Protein AF-A0A8X6VBY0-F1 (afdb_monomer_lite)

Structure (mmCIF, N/CA/C/O backbone):
data_AF-A0A8X6VBY0-F1
#
_entry.id   AF-A0A8X6VBY0-F1
#
loop_
_atom_site.group_PDB
_atom_site.id
_atom_site.type_symbol
_atom_site.label_atom_id
_atom_site.label_alt_id
_atom_site.label_comp_id
_atom_site.label_asym_id
_atom_site.label_entity_id
_atom_site.label_seq_id
_atom_site.pdbx_PDB_ins_code
_atom_site.Cartn_x
_atom_site.Cartn_y
_atom_site.Cartn_z
_atom_site.occupancy
_atom_site.B_iso_or_equiv
_atom_site.auth_seq_id
_atom_site.auth_comp_id
_atom_site.auth_asym_id
_atom_site.auth_atom_id
_atom_site.pdbx_PDB_model_num
ATOM 1 N N . MET A 1 1 ? 31.879 -21.586 -48.009 1.00 40.91 1 MET A N 1
ATOM 2 C CA . MET A 1 1 ? 32.303 -20.250 -47.536 1.00 40.91 1 MET A CA 1
ATOM 3 C C . MET A 1 1 ? 31.183 -19.682 -46.668 1.00 40.91 1 MET A C 1
ATOM 5 O O . MET A 1 1 ? 30.189 -19.224 -47.211 1.00 40.91 1 MET A O 1
ATOM 9 N N . ILE A 1 2 ? 31.267 -19.812 -45.340 1.00 36.09 2 ILE A N 1
ATOM 10 C CA . ILE A 1 2 ? 30.212 -19.351 -44.419 1.00 36.09 2 ILE A CA 1
ATOM 11 C C . ILE A 1 2 ? 30.625 -17.977 -43.888 1.00 36.09 2 ILE A C 1
ATOM 13 O O . ILE A 1 2 ? 31.629 -17.859 -43.190 1.00 36.09 2 ILE A O 1
ATOM 17 N N . ARG A 1 3 ? 29.869 -16.932 -44.236 1.00 48.78 3 ARG A N 1
ATOM 18 C CA . ARG A 1 3 ? 30.047 -15.585 -43.681 1.00 48.78 3 ARG A CA 1
ATOM 19 C C . ARG A 1 3 ? 29.163 -15.479 -42.444 1.00 48.78 3 ARG A C 1
ATOM 21 O O . ARG A 1 3 ? 27.976 -15.192 -42.553 1.00 48.78 3 ARG A O 1
ATOM 28 N N . ILE A 1 4 ? 29.732 -15.745 -41.272 1.00 46.84 4 ILE A N 1
ATOM 29 C CA . ILE A 1 4 ? 29.069 -15.412 -40.010 1.00 46.84 4 ILE A CA 1
ATOM 30 C C . ILE A 1 4 ? 29.161 -13.893 -39.869 1.00 46.84 4 ILE A C 1
ATOM 32 O O . ILE A 1 4 ? 30.158 -13.354 -39.394 1.00 46.84 4 ILE A O 1
ATOM 36 N N . VAL A 1 5 ? 28.134 -13.189 -40.342 1.00 55.19 5 VAL A N 1
ATOM 37 C CA . VAL A 1 5 ? 27.939 -11.781 -40.002 1.00 55.19 5 VAL A CA 1
ATOM 38 C C . VAL A 1 5 ? 27.502 -11.766 -38.543 1.00 55.19 5 VAL A C 1
ATOM 40 O O . VAL A 1 5 ? 26.352 -12.057 -38.222 1.00 55.19 5 VAL A O 1
ATOM 43 N N . ARG A 1 6 ? 28.438 -11.480 -37.637 1.00 52.03 6 ARG A N 1
ATOM 44 C CA . ARG A 1 6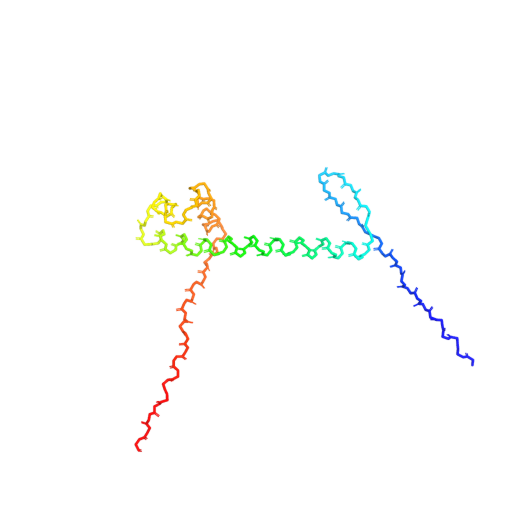 ? 28.091 -11.093 -36.271 1.00 52.03 6 ARG A CA 1
ATOM 45 C C . ARG A 1 6 ? 27.368 -9.753 -36.368 1.00 52.03 6 ARG A C 1
ATOM 47 O O . ARG A 1 6 ? 28.014 -8.715 -36.455 1.00 52.03 6 ARG A O 1
ATOM 54 N N . HIS A 1 7 ? 26.040 -9.777 -36.362 1.00 49.28 7 HIS A N 1
ATOM 55 C CA . HIS A 1 7 ? 25.287 -8.610 -35.930 1.00 49.28 7 HIS A CA 1
ATOM 56 C C . HIS A 1 7 ? 25.554 -8.453 -34.438 1.00 49.28 7 HIS A C 1
ATOM 58 O O . HIS A 1 7 ? 24.957 -9.129 -33.604 1.00 49.28 7 HIS A O 1
ATOM 64 N N . ASN A 1 8 ? 26.519 -7.597 -34.114 1.00 52.88 8 ASN A N 1
ATOM 65 C CA . ASN A 1 8 ? 26.578 -6.994 -32.799 1.00 52.88 8 ASN A CA 1
ATOM 66 C C . ASN A 1 8 ? 25.507 -5.902 -32.785 1.00 52.88 8 ASN A C 1
ATOM 68 O O . ASN A 1 8 ? 25.818 -4.724 -32.938 1.00 52.88 8 ASN A O 1
ATOM 72 N N . ASP A 1 9 ? 24.238 -6.302 -32.702 1.00 51.47 9 ASP A N 1
ATOM 73 C CA . ASP A 1 9 ? 23.139 -5.367 -32.472 1.00 51.47 9 ASP A CA 1
ATOM 74 C C . ASP A 1 9 ? 23.141 -4.985 -30.987 1.00 51.47 9 ASP A C 1
ATOM 76 O O . ASP A 1 9 ? 22.228 -5.266 -30.219 1.00 51.47 9 ASP A O 1
ATOM 80 N N . GLU A 1 10 ? 24.240 -4.371 -30.553 1.00 51.78 10 GLU A N 1
ATOM 81 C CA . GLU A 1 10 ? 24.234 -3.515 -29.378 1.00 51.78 10 GLU A CA 1
ATOM 82 C C . GLU A 1 10 ? 23.784 -2.132 -29.852 1.00 51.78 10 GLU A C 1
ATOM 84 O O . GLU A 1 10 ? 24.483 -1.128 -29.724 1.00 51.78 10 GLU A O 1
ATOM 89 N N . SER A 1 11 ? 22.605 -2.086 -30.479 1.00 52.22 11 SER A N 1
ATOM 90 C CA . SER A 1 11 ? 21.878 -0.841 -30.629 1.00 52.22 11 SER A CA 1
ATOM 91 C C . SER A 1 11 ? 21.635 -0.350 -29.211 1.00 52.22 11 SER A C 1
ATOM 93 O O . SER A 1 11 ? 20.786 -0.894 -28.497 1.00 52.22 11 SER A O 1
ATOM 95 N N . VAL A 1 12 ? 22.414 0.644 -28.777 1.00 56.69 12 VAL A N 1
ATOM 96 C CA . VAL A 1 1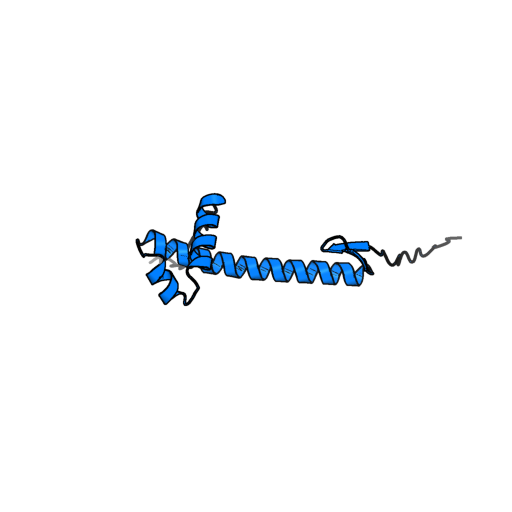2 ? 22.114 1.468 -27.607 1.00 56.69 12 VAL A CA 1
ATOM 97 C C . VAL A 1 12 ? 20.731 2.050 -27.877 1.00 56.69 12 VAL A C 1
ATOM 99 O O . VAL A 1 12 ? 20.578 3.071 -28.536 1.00 56.69 12 VAL A O 1
ATOM 102 N N . SER A 1 13 ? 19.704 1.310 -27.472 1.00 63.50 13 SER A N 1
ATOM 103 C CA . SER A 1 13 ? 18.311 1.607 -27.766 1.00 63.50 13 SER A CA 1
ATOM 104 C C . SER A 1 13 ? 17.908 2.709 -26.806 1.00 63.50 13 SER A C 1
ATOM 106 O O . SER A 1 13 ? 17.528 2.466 -25.658 1.00 63.50 13 SER A O 1
ATOM 108 N N . GLU A 1 14 ? 18.135 3.942 -27.228 1.00 63.84 14 GLU A N 1
ATOM 109 C CA . GLU A 1 14 ? 17.747 5.116 -26.471 1.00 63.84 14 GLU A CA 1
ATOM 110 C C . GLU A 1 14 ? 16.220 5.213 -26.439 1.00 63.84 14 GLU A C 1
ATOM 112 O O . GLU A 1 14 ? 15.529 4.900 -27.407 1.00 63.84 14 GLU A O 1
ATOM 117 N N . GLY A 1 15 ? 15.683 5.643 -25.310 1.00 75.62 15 GLY A N 1
ATOM 118 C CA . GLY A 1 15 ? 14.250 5.841 -25.129 1.00 75.62 15 GLY A CA 1
ATOM 119 C C . GLY A 1 15 ? 13.990 7.040 -24.235 1.00 75.62 15 GLY A C 1
ATOM 120 O O . GLY A 1 15 ? 14.901 7.598 -23.617 1.00 75.62 15 GLY A O 1
ATOM 121 N N . TYR A 1 16 ? 12.734 7.456 -24.200 1.00 75.62 16 TYR A N 1
ATOM 122 C CA . TYR A 1 16 ? 12.353 8.761 -23.687 1.00 75.62 16 TYR A CA 1
ATOM 123 C C . TYR A 1 16 ? 11.445 8.618 -22.473 1.00 75.62 16 TYR A C 1
ATOM 125 O O . TYR A 1 16 ? 10.541 7.781 -22.448 1.00 75.62 16 TYR A O 1
ATOM 133 N N . ILE A 1 17 ? 11.682 9.446 -21.457 1.00 79.44 17 ILE A N 1
ATOM 134 C CA . ILE A 1 17 ? 10.792 9.570 -20.299 1.00 79.44 17 ILE A CA 1
ATOM 135 C C . ILE A 1 17 ? 10.208 10.972 -20.282 1.00 79.44 17 ILE A C 1
ATOM 137 O O . ILE A 1 17 ? 10.942 11.957 -20.380 1.00 79.44 17 ILE A O 1
ATOM 141 N N . ARG A 1 18 ? 8.885 11.053 -20.111 1.00 78.44 18 ARG A N 1
ATOM 142 C CA . ARG A 1 18 ? 8.147 12.309 -20.001 1.00 78.44 18 ARG A CA 1
ATOM 143 C C . ARG A 1 18 ? 7.736 12.555 -18.552 1.00 78.44 18 ARG A C 1
ATOM 145 O O . ARG A 1 18 ? 6.951 11.791 -18.003 1.00 78.44 18 ARG A O 1
ATOM 152 N N . ASN A 1 19 ? 8.227 13.636 -17.951 1.00 76.62 19 ASN A N 1
ATOM 153 C CA . ASN A 1 19 ? 7.813 14.093 -16.620 1.00 76.62 19 ASN A CA 1
ATOM 154 C C . ASN A 1 19 ? 7.401 15.564 -16.691 1.00 76.62 19 ASN A C 1
ATOM 156 O O . ASN A 1 19 ? 8.215 16.420 -17.032 1.00 76.62 19 ASN A O 1
ATOM 160 N N . GLY A 1 20 ? 6.133 15.864 -16.393 1.00 74.81 20 GLY A N 1
ATOM 161 C CA . GLY A 1 20 ? 5.634 17.247 -16.362 1.00 74.81 20 GLY A CA 1
ATOM 162 C C . GLY A 1 20 ? 5.865 18.019 -17.669 1.00 74.81 20 GLY A C 1
ATOM 163 O O . GLY A 1 20 ? 6.220 19.191 -17.636 1.00 74.81 20 GLY A O 1
ATOM 164 N N . GLY A 1 21 ? 5.746 17.344 -18.817 1.00 76.81 21 GLY A N 1
ATOM 165 C CA . GLY A 1 21 ? 5.942 17.939 -20.145 1.00 76.81 21 GLY A CA 1
ATOM 166 C C . GLY A 1 21 ? 7.391 17.989 -20.644 1.00 76.81 21 GLY A C 1
ATOM 167 O O . GLY A 1 21 ? 7.588 18.240 -21.829 1.00 76.81 21 GLY A O 1
ATOM 168 N N . LYS A 1 22 ? 8.389 17.692 -19.802 1.00 79.69 22 LYS A N 1
ATOM 169 C CA . LYS A 1 22 ? 9.798 17.590 -20.214 1.00 79.69 22 LYS A CA 1
ATOM 170 C C . LYS A 1 22 ? 10.127 16.164 -20.634 1.00 79.69 22 LYS A C 1
ATOM 172 O O . LYS A 1 22 ? 9.800 15.220 -19.914 1.00 79.69 22 LYS A O 1
ATOM 177 N N . GLU A 1 23 ? 10.776 16.031 -21.783 1.00 82.25 23 GLU A N 1
ATOM 178 C CA . GLU A 1 23 ? 11.213 14.757 -22.345 1.00 82.25 23 GLU A CA 1
ATOM 179 C C . GLU A 1 23 ? 12.730 14.624 -22.194 1.00 82.25 23 GLU A C 1
ATOM 181 O O . GLU A 1 23 ? 13.482 15.511 -22.598 1.00 82.25 23 GLU A O 1
ATOM 186 N N . VAL A 1 24 ? 13.179 13.541 -21.560 1.00 82.69 24 VAL A N 1
ATOM 187 C CA . VAL A 1 24 ? 14.603 13.265 -21.334 1.00 82.69 24 VAL A CA 1
ATOM 188 C C . VAL A 1 24 ? 14.970 11.977 -22.053 1.00 82.69 24 VAL A C 1
ATOM 190 O O . VAL A 1 24 ? 14.328 10.944 -21.845 1.00 82.69 24 VAL A O 1
ATOM 193 N N . LYS A 1 25 ? 16.009 12.048 -22.887 1.00 87.81 25 LYS A N 1
ATOM 194 C CA . LYS A 1 25 ? 16.572 10.904 -23.605 1.00 87.81 25 LYS A CA 1
ATOM 195 C C . LYS A 1 25 ? 17.518 10.137 -22.684 1.00 87.81 25 LYS A C 1
ATOM 197 O O . LYS A 1 25 ? 18.408 10.731 -22.076 1.00 87.81 25 LYS A O 1
ATOM 202 N N . LEU A 1 26 ? 17.318 8.831 -22.568 1.00 83.50 26 LEU A N 1
ATOM 203 C CA . LEU A 1 26 ? 18.112 7.949 -21.716 1.00 83.50 26 LEU A CA 1
ATOM 204 C C . LEU A 1 26 ? 18.574 6.729 -22.512 1.00 83.50 26 LEU A C 1
ATOM 206 O O . LEU A 1 26 ? 17.863 6.235 -23.387 1.00 83.50 26 LEU A O 1
ATOM 210 N N . SER A 1 27 ? 19.752 6.208 -22.171 1.00 87.62 27 SER A N 1
ATOM 211 C CA . SER A 1 27 ? 20.207 4.908 -22.665 1.00 87.62 27 SER A CA 1
ATOM 212 C C . SER A 1 27 ? 19.300 3.782 -22.150 1.00 87.62 27 SER A C 1
ATOM 214 O O . SER A 1 27 ? 18.651 3.910 -21.108 1.00 87.62 27 SER A O 1
ATOM 216 N N . THR A 1 28 ? 19.277 2.636 -22.835 1.00 81.56 28 THR A N 1
ATOM 217 C CA . THR A 1 28 ? 18.439 1.486 -22.442 1.00 81.56 28 THR A CA 1
ATOM 218 C C . THR A 1 28 ? 18.693 1.024 -21.007 1.00 81.56 28 THR A C 1
ATOM 220 O O . THR A 1 28 ? 17.761 0.666 -20.287 1.00 81.56 28 THR A O 1
ATOM 223 N N . SER A 1 29 ? 19.956 1.019 -20.574 1.00 83.88 29 SER A N 1
ATOM 224 C CA . SER A 1 29 ? 20.350 0.628 -19.218 1.00 83.88 29 SER A CA 1
ATOM 225 C C . SER A 1 29 ? 19.832 1.617 -18.172 1.00 83.88 29 SER A C 1
ATOM 227 O O . SER A 1 29 ? 19.289 1.194 -17.150 1.00 83.88 29 SER A O 1
ATOM 229 N N . ALA A 1 30 ? 19.906 2.921 -18.456 1.00 83.75 30 ALA A N 1
ATOM 230 C CA . ALA A 1 30 ? 19.360 3.966 -17.596 1.00 83.75 30 ALA A CA 1
ATOM 231 C C . ALA A 1 30 ? 17.823 3.915 -17.525 1.00 83.75 30 ALA A C 1
ATOM 233 O O . ALA A 1 30 ? 17.255 4.071 -16.444 1.00 83.75 30 ALA A O 1
ATOM 234 N N . LEU A 1 31 ? 17.143 3.615 -18.637 1.00 85.12 31 LEU A N 1
ATOM 235 C CA . LEU A 1 31 ? 15.690 3.401 -18.656 1.00 85.12 31 LEU A CA 1
ATOM 236 C C . LEU A 1 31 ? 15.275 2.210 -17.798 1.00 85.12 31 LEU A C 1
ATOM 238 O O . LEU A 1 31 ? 14.360 2.333 -16.983 1.00 85.12 31 LEU A O 1
ATOM 242 N N . LYS A 1 32 ? 15.964 1.072 -17.942 1.00 84.62 32 LYS A N 1
ATOM 243 C CA . LYS A 1 32 ? 15.706 -0.121 -17.124 1.00 84.62 32 LYS A CA 1
ATOM 244 C C . LYS A 1 32 ? 15.913 0.176 -15.640 1.00 84.62 32 LYS A C 1
ATOM 246 O O . LYS A 1 32 ? 15.057 -0.178 -14.835 1.00 84.62 32 LYS A O 1
ATOM 251 N N . ALA A 1 33 ? 16.990 0.871 -15.274 1.00 84.12 33 ALA A N 1
ATOM 252 C CA . ALA A 1 33 ? 17.239 1.268 -13.888 1.00 84.12 33 ALA A CA 1
ATOM 253 C C . ALA A 1 33 ? 16.143 2.205 -13.350 1.00 84.12 33 ALA A C 1
ATOM 255 O O . ALA A 1 33 ? 15.613 1.972 -12.264 1.00 84.12 33 ALA A O 1
ATOM 256 N N . PHE A 1 34 ? 15.738 3.215 -14.125 1.00 84.94 34 PHE A N 1
ATOM 257 C CA . PHE A 1 34 ? 14.665 4.133 -13.741 1.00 84.94 34 PHE A CA 1
ATOM 258 C C . PHE A 1 34 ? 13.328 3.409 -13.539 1.00 84.94 34 PHE A C 1
ATOM 260 O O . PHE A 1 34 ? 12.639 3.638 -12.543 1.00 84.94 34 PHE A O 1
ATOM 267 N N . GLN A 1 35 ? 12.957 2.515 -14.456 1.00 84.50 35 GLN A N 1
ATOM 268 C CA . GLN A 1 35 ? 11.726 1.731 -14.351 1.00 84.50 35 GLN A CA 1
ATOM 269 C C . GLN A 1 35 ? 11.769 0.764 -13.163 1.00 84.50 35 GLN A C 1
ATOM 271 O O . GLN A 1 35 ? 10.798 0.680 -12.414 1.00 84.50 35 GLN A O 1
ATOM 276 N N . CYS A 1 36 ? 12.894 0.079 -12.940 1.00 83.12 36 CYS A N 1
ATOM 277 C CA . CYS A 1 36 ? 13.085 -0.791 -11.780 1.00 83.12 36 CYS A CA 1
ATOM 278 C C . CYS A 1 36 ? 12.965 -0.016 -10.464 1.00 83.12 36 CYS A C 1
ATOM 280 O O . CYS A 1 36 ? 12.256 -0.466 -9.566 1.00 83.12 36 CYS A O 1
ATOM 282 N N . ASN A 1 37 ? 13.582 1.163 -10.367 1.00 85.81 37 ASN A N 1
ATOM 283 C CA . ASN A 1 37 ? 13.504 2.006 -9.176 1.00 85.81 37 ASN A CA 1
ATOM 284 C C . ASN A 1 37 ? 12.074 2.479 -8.917 1.00 85.81 37 ASN A C 1
ATOM 286 O O . ASN A 1 37 ? 11.582 2.340 -7.801 1.00 85.81 37 ASN A O 1
ATOM 290 N N . ASN A 1 38 ? 11.368 2.953 -9.946 1.00 83.50 38 ASN A N 1
ATOM 291 C CA . ASN A 1 38 ? 9.962 3.322 -9.793 1.00 83.50 38 ASN A CA 1
ATOM 292 C C . ASN A 1 38 ? 9.104 2.122 -9.398 1.00 83.50 38 ASN A C 1
ATOM 294 O O . ASN A 1 38 ? 8.268 2.246 -8.512 1.00 83.50 38 ASN A O 1
ATOM 298 N N . ARG A 1 39 ? 9.338 0.939 -9.976 1.00 83.88 39 ARG A N 1
ATOM 299 C CA . ARG A 1 39 ? 8.621 -0.280 -9.586 1.00 83.88 39 ARG A CA 1
ATOM 300 C C . ARG A 1 39 ? 8.859 -0.636 -8.117 1.00 83.88 39 ARG A C 1
ATOM 302 O O . ARG A 1 39 ? 7.906 -0.993 -7.435 1.00 83.88 39 ARG A O 1
ATOM 309 N N . ILE A 1 40 ? 10.092 -0.513 -7.624 1.00 84.25 40 ILE A N 1
ATOM 310 C CA . ILE A 1 40 ? 10.430 -0.754 -6.212 1.00 84.25 40 ILE A CA 1
ATOM 311 C C . ILE A 1 40 ? 9.744 0.276 -5.313 1.00 84.25 40 ILE A C 1
ATOM 313 O O . ILE A 1 40 ? 9.102 -0.107 -4.340 1.00 84.25 40 ILE A O 1
ATOM 317 N N . VAL A 1 41 ? 9.826 1.563 -5.653 1.00 85.88 41 VAL A N 1
ATOM 318 C CA . VAL A 1 41 ? 9.189 2.646 -4.887 1.00 85.88 41 VAL A CA 1
ATOM 319 C C . VAL A 1 41 ? 7.670 2.464 -4.840 1.00 85.88 41 VAL A C 1
ATOM 321 O O . VAL A 1 41 ? 7.067 2.565 -3.772 1.00 85.88 41 VAL A O 1
ATOM 324 N N . MET A 1 42 ? 7.049 2.126 -5.972 1.00 84.38 42 MET A N 1
ATOM 325 C CA . MET A 1 42 ? 5.615 1.843 -6.047 1.00 84.38 42 MET A CA 1
ATOM 326 C C . MET A 1 42 ? 5.236 0.606 -5.225 1.00 84.38 42 MET A C 1
ATOM 328 O O . MET A 1 42 ? 4.238 0.639 -4.509 1.00 84.38 42 MET A O 1
ATOM 332 N N . ALA A 1 43 ? 6.039 -0.460 -5.269 1.00 77.69 43 ALA A N 1
ATOM 333 C CA . ALA A 1 43 ? 5.799 -1.672 -4.488 1.00 77.69 43 ALA A CA 1
ATOM 334 C C . ALA A 1 43 ? 5.964 -1.444 -2.977 1.00 77.69 43 ALA A C 1
ATOM 336 O O . ALA A 1 43 ? 5.140 -1.915 -2.199 1.00 77.69 43 ALA A O 1
ATOM 337 N N . GLN A 1 44 ? 6.982 -0.690 -2.551 1.00 80.25 44 GLN A N 1
ATOM 338 C CA . GLN A 1 44 ? 7.183 -0.336 -1.142 1.00 80.25 44 GLN A CA 1
ATOM 339 C C . GLN A 1 44 ? 6.035 0.519 -0.612 1.00 80.25 44 GLN A C 1
ATOM 341 O O . GLN A 1 44 ? 5.519 0.257 0.473 1.00 80.25 44 GLN A O 1
ATOM 346 N N . ARG A 1 45 ? 5.601 1.515 -1.392 1.00 82.44 45 ARG A N 1
ATOM 347 C CA . ARG A 1 45 ? 4.460 2.355 -1.028 1.00 82.44 45 ARG A CA 1
ATOM 348 C C . ARG A 1 45 ? 3.177 1.538 -0.919 1.00 82.44 45 ARG A C 1
ATOM 350 O O . ARG A 1 45 ? 2.454 1.707 0.054 1.00 82.44 45 ARG A O 1
ATOM 357 N N . LYS A 1 46 ? 2.934 0.631 -1.869 1.00 81.81 46 LYS A N 1
ATOM 358 C CA . LYS A 1 46 ? 1.790 -0.280 -1.811 1.00 81.81 46 LYS A CA 1
ATOM 359 C C . LYS A 1 46 ? 1.852 -1.180 -0.577 1.00 81.81 46 LYS A C 1
ATOM 361 O O . LYS A 1 46 ? 0.872 -1.271 0.135 1.00 81.81 46 LYS A O 1
ATOM 366 N N . TYR A 1 47 ? 3.006 -1.770 -0.268 1.00 80.69 47 TYR A N 1
ATOM 367 C CA . TYR A 1 47 ? 3.159 -2.601 0.929 1.00 80.69 47 TYR A CA 1
ATOM 368 C C . TYR A 1 47 ? 2.858 -1.832 2.225 1.00 80.69 47 TYR A C 1
ATOM 370 O O . TYR A 1 47 ? 2.207 -2.364 3.121 1.00 80.69 47 TYR A O 1
ATOM 378 N N . LEU A 1 48 ? 3.317 -0.580 2.329 1.00 79.31 48 LEU A N 1
ATOM 379 C CA . LEU A 1 48 ? 3.007 0.280 3.472 1.00 79.31 48 LEU A CA 1
ATOM 380 C C . LEU A 1 48 ? 1.509 0.602 3.550 1.00 79.31 48 LEU A C 1
ATOM 382 O O . LEU A 1 48 ? 0.936 0.498 4.635 1.00 79.31 48 LEU A O 1
ATOM 386 N N . ASP A 1 49 ? 0.887 0.950 2.420 1.00 80.12 49 ASP A N 1
ATOM 387 C CA . ASP A 1 49 ? -0.556 1.196 2.334 1.00 80.12 49 ASP A CA 1
ATOM 388 C C . ASP A 1 49 ? -1.343 -0.075 2.709 1.00 80.12 49 ASP A C 1
ATOM 390 O O . ASP A 1 49 ? -2.228 0.012 3.553 1.00 80.12 49 ASP A O 1
ATOM 394 N N . ASP A 1 50 ? -0.993 -1.256 2.191 1.00 80.69 50 ASP A N 1
ATOM 395 C CA . ASP A 1 50 ? -1.655 -2.539 2.483 1.00 80.69 50 ASP A CA 1
ATOM 396 C C . ASP A 1 50 ? -1.497 -2.928 3.967 1.00 80.69 50 ASP A C 1
ATOM 398 O O . ASP A 1 50 ? -2.454 -3.348 4.627 1.00 80.69 50 ASP A O 1
ATOM 402 N N . PHE A 1 51 ? -0.297 -2.741 4.532 1.00 80.38 51 PHE A N 1
ATOM 403 C CA . PHE A 1 51 ? -0.014 -3.005 5.945 1.00 80.38 51 PHE A CA 1
ATOM 404 C C . PHE A 1 51 ? -0.823 -2.091 6.873 1.00 80.38 51 PHE A C 1
ATOM 406 O O . PHE A 1 51 ? -1.438 -2.560 7.838 1.00 80.38 51 PHE A O 1
ATOM 413 N N . LEU A 1 52 ? -0.834 -0.785 6.590 1.00 82.44 52 LEU A N 1
ATOM 414 C CA . LEU A 1 52 ? -1.606 0.185 7.363 1.00 82.44 52 LEU A CA 1
ATOM 415 C C . LEU A 1 52 ? -3.108 -0.039 7.178 1.00 82.44 52 LEU A C 1
ATOM 417 O O . LEU A 1 52 ? -3.835 -0.037 8.169 1.00 82.44 52 LEU A O 1
ATOM 421 N N . SER A 1 53 ? -3.560 -0.320 5.956 1.00 81.81 53 SER A N 1
ATOM 422 C CA . SER A 1 53 ? -4.965 -0.600 5.642 1.00 81.81 53 SER A CA 1
ATOM 423 C C . SER A 1 53 ? -5.465 -1.814 6.415 1.00 81.81 53 SER A C 1
ATOM 425 O O . SER A 1 53 ? -6.463 -1.706 7.121 1.00 81.81 53 SER A O 1
ATOM 427 N N . GLY A 1 54 ? -4.730 -2.932 6.418 1.00 82.00 54 GLY A N 1
ATOM 428 C CA . GLY A 1 54 ? -5.113 -4.121 7.188 1.00 82.00 54 GLY A CA 1
ATOM 429 C C . GLY A 1 54 ? -5.231 -3.869 8.699 1.00 82.00 54 GLY A C 1
ATOM 430 O O . GLY A 1 54 ? -6.103 -4.439 9.363 1.00 82.00 54 GLY A O 1
ATOM 431 N N . ARG A 1 55 ? -4.391 -2.987 9.263 1.00 84.12 55 ARG A N 1
ATOM 432 C CA . ARG A 1 55 ? -4.498 -2.578 10.675 1.00 84.12 55 ARG A CA 1
ATOM 433 C C . ARG A 1 55 ? -5.671 -1.632 10.917 1.00 84.12 55 ARG A C 1
ATOM 435 O O . ARG A 1 55 ? -6.359 -1.812 11.917 1.00 84.12 55 ARG A O 1
ATOM 442 N N . ILE A 1 56 ? -5.907 -0.666 10.033 1.00 84.56 56 ILE A N 1
ATOM 443 C CA . ILE A 1 56 ? -7.019 0.287 10.139 1.00 84.56 56 ILE A CA 1
ATOM 444 C C . ILE A 1 56 ? -8.354 -0.451 10.029 1.00 84.56 56 ILE A C 1
ATOM 446 O O . ILE A 1 56 ? -9.191 -0.292 10.912 1.00 84.56 56 ILE A O 1
ATOM 450 N N . ILE A 1 57 ? -8.519 -1.321 9.026 1.00 82.06 57 ILE A N 1
ATOM 451 C CA . ILE A 1 57 ? -9.758 -2.075 8.790 1.00 82.06 57 ILE A CA 1
ATOM 452 C C . ILE A 1 57 ? -10.124 -2.915 10.009 1.00 82.06 57 ILE A C 1
ATOM 454 O O . ILE A 1 57 ? -11.225 -2.781 10.529 1.00 82.06 57 ILE A O 1
ATOM 458 N N . ARG A 1 58 ? -9.185 -3.711 10.541 1.00 80.75 58 ARG A N 1
ATOM 459 C CA . ARG A 1 58 ? -9.440 -4.557 11.720 1.00 80.75 58 ARG A CA 1
ATOM 460 C C . ARG A 1 58 ? -9.904 -3.750 12.937 1.00 80.75 58 ARG A C 1
ATOM 462 O O . ARG A 1 58 ? -10.703 -4.234 13.731 1.00 80.75 58 ARG A O 1
ATOM 469 N N . ARG A 1 59 ? -9.375 -2.538 13.119 1.00 84.25 59 ARG A N 1
ATOM 470 C CA . ARG A 1 59 ? -9.737 -1.678 14.253 1.00 84.25 59 ARG A CA 1
ATOM 471 C C . ARG A 1 59 ? -11.074 -0.984 14.027 1.00 84.25 59 ARG A C 1
ATOM 473 O O . ARG A 1 59 ? -11.881 -0.933 14.952 1.00 84.25 59 ARG A O 1
ATOM 480 N N . HIS A 1 60 ? -11.320 -0.514 12.810 1.00 77.56 60 HIS A N 1
ATOM 481 C CA . HIS A 1 60 ? -12.578 0.128 12.449 1.00 77.56 60 HIS A CA 1
ATOM 482 C C . HIS A 1 60 ? -13.753 -0.867 12.466 1.00 77.56 60 HIS A C 1
ATOM 484 O O . HIS A 1 60 ? -14.833 -0.513 12.929 1.00 77.56 60 HIS A O 1
ATOM 490 N N . ASP A 1 61 ? -13.524 -2.124 12.069 1.00 78.00 61 ASP A N 1
ATOM 491 C CA . ASP A 1 61 ? -14.493 -3.229 12.159 1.00 78.00 61 ASP A CA 1
ATOM 492 C C . ASP A 1 61 ? -14.841 -3.578 13.620 1.00 78.00 61 ASP A C 1
ATOM 494 O O . ASP A 1 61 ? -15.984 -3.876 13.948 1.00 78.00 61 ASP A O 1
ATOM 498 N N . SER A 1 62 ? -13.884 -3.422 14.546 1.00 81.94 62 SER A N 1
ATOM 499 C CA . SER A 1 62 ? -14.119 -3.573 15.993 1.00 81.94 62 SER A CA 1
ATOM 500 C C . SER A 1 62 ? -14.839 -2.385 16.661 1.00 81.94 62 SER A C 1
ATOM 502 O O . SER A 1 62 ? -14.963 -2.363 17.884 1.00 81.94 62 SER A O 1
ATOM 504 N N . GLY A 1 63 ? -15.287 -1.387 15.887 1.00 82.94 63 GLY A N 1
ATOM 505 C CA . GLY A 1 63 ? -16.034 -0.222 16.383 1.00 82.94 63 GLY A CA 1
ATOM 506 C C . GLY A 1 63 ? -15.182 0.912 16.967 1.00 82.94 63 GLY A C 1
ATOM 507 O O . GLY A 1 63 ? -15.721 1.795 17.632 1.00 82.94 63 GLY A O 1
ATOM 508 N N . ARG A 1 64 ? -13.860 0.910 16.740 1.00 84.19 64 ARG A N 1
ATOM 509 C CA . ARG A 1 64 ? -12.956 1.991 17.183 1.00 84.19 64 ARG A CA 1
ATOM 510 C C . ARG A 1 64 ? -13.137 3.245 16.331 1.00 84.19 64 ARG A C 1
ATOM 512 O O . ARG A 1 64 ? -13.314 3.161 15.116 1.00 84.19 64 ARG A O 1
ATOM 519 N N . THR A 1 65 ? -12.997 4.411 16.952 1.00 84.88 65 THR A N 1
ATOM 520 C CA . THR A 1 65 ? -13.019 5.698 16.243 1.00 84.88 65 THR A CA 1
ATOM 521 C C . THR A 1 65 ? -11.694 5.967 15.517 1.00 84.88 65 THR A C 1
ATOM 523 O O . THR A 1 65 ? -10.631 5.501 15.929 1.00 84.88 65 THR A O 1
ATOM 526 N N . GLN A 1 66 ? -11.716 6.773 14.448 1.00 82.44 66 GLN A N 1
ATOM 527 C CA . GLN A 1 66 ? -10.495 7.147 13.711 1.00 82.44 66 GLN A CA 1
ATOM 528 C C . GLN A 1 66 ? -9.440 7.842 14.589 1.00 82.44 66 GLN A C 1
ATOM 530 O O . GLN A 1 66 ? -8.250 7.758 14.287 1.00 82.44 66 GLN A O 1
ATOM 535 N N . LEU A 1 67 ? -9.854 8.524 15.664 1.00 85.88 67 LEU A N 1
ATOM 536 C CA . LEU A 1 67 ? -8.945 9.151 16.625 1.00 85.88 67 LEU A CA 1
ATOM 537 C C . LEU A 1 67 ? -8.154 8.105 17.412 1.00 85.88 67 LEU A C 1
ATOM 539 O O . LEU A 1 67 ? -6.930 8.150 17.400 1.00 85.88 67 LEU A O 1
ATOM 543 N N . GLU A 1 68 ? -8.829 7.114 17.991 1.00 86.12 68 GLU A N 1
ATOM 544 C CA . GLU A 1 68 ? -8.156 6.028 18.715 1.00 86.12 68 GLU A CA 1
ATOM 545 C C . GLU A 1 68 ? -7.203 5.242 17.802 1.00 86.12 68 GLU A C 1
ATOM 547 O O . GLU A 1 68 ? -6.095 4.882 18.199 1.00 86.12 68 GLU A O 1
ATOM 552 N N . VAL A 1 69 ? -7.608 5.003 16.549 1.00 84.81 69 VAL A N 1
ATOM 553 C CA . VAL A 1 69 ? -6.754 4.336 15.554 1.00 84.81 69 VAL A CA 1
ATOM 554 C C . VAL A 1 69 ? -5.544 5.207 15.193 1.00 84.81 69 VAL A C 1
ATOM 556 O O . VAL A 1 69 ? -4.447 4.684 15.005 1.00 84.81 69 VAL A O 1
ATOM 559 N N . SER A 1 70 ? -5.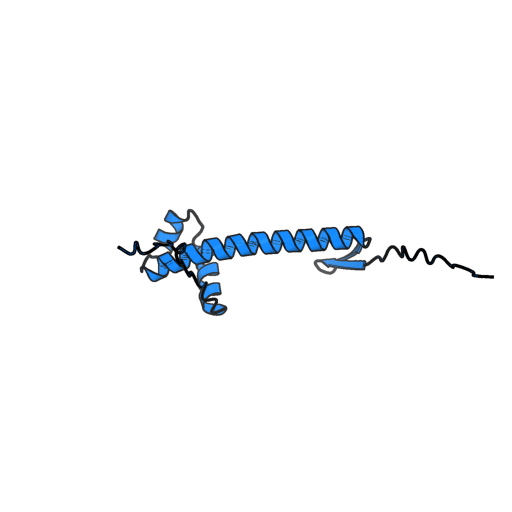714 6.529 15.131 1.00 88.69 70 SER A N 1
ATOM 560 C CA . SER A 1 70 ? -4.636 7.494 14.879 1.00 88.69 70 SER A CA 1
ATOM 561 C C . SER A 1 70 ? -3.607 7.534 16.001 1.00 88.69 70 SER A C 1
ATOM 563 O O . SER A 1 70 ? -2.406 7.482 15.717 1.00 88.69 70 SER A O 1
ATOM 565 N N . GLU A 1 71 ? -4.061 7.555 17.252 1.00 86.38 71 GLU A N 1
ATOM 566 C CA . GLU A 1 71 ? -3.195 7.511 18.430 1.00 86.38 71 GLU A CA 1
ATOM 567 C C . GLU A 1 71 ? -2.437 6.180 18.520 1.00 86.38 71 GLU A C 1
ATOM 569 O O . GLU A 1 71 ? -1.221 6.171 18.735 1.00 86.38 71 GLU A O 1
ATOM 574 N N . GLU A 1 72 ? -3.113 5.053 18.273 1.00 85.81 72 GLU A N 1
ATOM 575 C CA . GLU A 1 72 ? -2.490 3.727 18.331 1.00 85.81 72 GLU A CA 1
ATOM 576 C C . GLU A 1 72 ? -1.456 3.515 17.214 1.00 85.81 72 GLU A C 1
ATOM 578 O O . GLU A 1 72 ? -0.371 2.973 17.445 1.00 85.81 72 GLU A O 1
ATOM 583 N N . LEU A 1 73 ? -1.783 3.934 15.989 1.00 84.06 73 LEU A N 1
ATOM 584 C CA . LEU A 1 73 ? -0.906 3.776 14.827 1.00 84.06 73 LEU A CA 1
ATOM 585 C C . LEU A 1 73 ? 0.112 4.913 14.690 1.00 84.06 73 LEU A C 1
ATOM 587 O O . LEU A 1 73 ? 0.902 4.888 13.744 1.00 84.06 73 LEU A O 1
ATOM 591 N N . ARG A 1 74 ? 0.090 5.911 15.589 1.00 87.25 74 ARG A N 1
ATOM 592 C CA . ARG A 1 74 ? 0.899 7.144 15.513 1.00 87.25 74 ARG A CA 1
ATOM 593 C C . ARG A 1 74 ? 0.920 7.743 14.103 1.00 87.25 74 ARG A C 1
ATOM 595 O O . ARG A 1 74 ? 1.953 8.186 13.605 1.00 87.25 74 ARG A O 1
ATOM 602 N N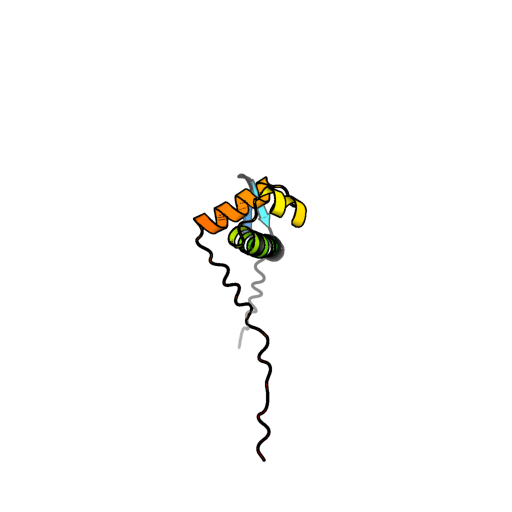 . THR A 1 75 ? -0.230 7.701 13.440 1.00 85.38 75 THR A N 1
ATOM 603 C CA . THR A 1 75 ? -0.397 8.065 12.031 1.00 85.38 75 THR A CA 1
ATOM 604 C C . THR A 1 75 ? -1.448 9.157 11.939 1.00 85.38 75 THR A C 1
ATOM 606 O O . THR A 1 75 ? -2.472 9.078 12.609 1.00 85.38 75 THR A O 1
ATOM 609 N N . ALA A 1 76 ? -1.216 10.177 11.112 1.00 88.12 76 ALA A N 1
ATOM 610 C CA . ALA A 1 76 ? -2.149 11.291 10.966 1.00 88.12 76 ALA A CA 1
ATOM 611 C C . ALA A 1 76 ? -3.553 10.817 10.546 1.00 88.12 76 ALA A C 1
ATOM 613 O O . ALA A 1 76 ? -3.694 9.996 9.635 1.00 88.12 76 ALA A O 1
ATOM 614 N N . GLN A 1 77 ? -4.595 11.397 11.149 1.00 87.06 77 GLN A N 1
ATOM 615 C CA . GLN A 1 77 ? -5.995 11.079 10.831 1.00 87.06 77 GLN A CA 1
ATOM 616 C C . GLN A 1 77 ? -6.323 11.227 9.337 1.00 87.06 77 GLN A C 1
ATOM 618 O O . GLN A 1 77 ? -7.102 10.452 8.792 1.00 87.06 77 GLN A O 1
ATOM 623 N N . SER A 1 78 ? -5.687 12.175 8.641 1.00 87.88 78 SER A N 1
ATOM 624 C CA . SER A 1 78 ? -5.869 12.376 7.198 1.00 87.88 78 SER A CA 1
ATOM 625 C C . SER A 1 78 ? -5.378 11.197 6.352 1.00 87.88 78 SER A C 1
ATOM 627 O O . SER A 1 78 ? -5.970 10.899 5.317 1.00 87.88 78 SER A O 1
ATOM 629 N N . VAL A 1 79 ? -4.320 10.506 6.785 1.00 83.25 79 VAL A N 1
ATOM 630 C CA . VAL A 1 79 ? -3.816 9.295 6.121 1.00 83.25 79 VAL A CA 1
ATOM 631 C C . VAL A 1 79 ? -4.778 8.136 6.364 1.00 83.25 79 VAL A C 1
ATOM 633 O O . VAL A 1 79 ? -5.114 7.424 5.423 1.00 83.25 79 VAL A O 1
ATOM 636 N N . ILE A 1 80 ? -5.287 8.005 7.591 1.00 84.94 80 ILE A N 1
ATOM 637 C CA . ILE A 1 80 ? -6.278 6.982 7.952 1.00 84.94 80 ILE A CA 1
ATOM 638 C C . ILE A 1 80 ? -7.563 7.160 7.147 1.00 84.94 80 ILE A C 1
ATOM 640 O O . ILE A 1 80 ? -8.047 6.195 6.566 1.00 84.94 80 ILE A O 1
ATOM 644 N N . SER A 1 81 ? -8.073 8.389 7.056 1.00 85.56 81 SER A N 1
ATOM 645 C CA . SER A 1 81 ? -9.278 8.699 6.286 1.00 85.56 81 SER A CA 1
ATOM 646 C C . SER A 1 81 ? -9.108 8.356 4.802 1.00 85.56 81 SER A C 1
ATOM 648 O O . SER A 1 81 ? -9.956 7.678 4.232 1.00 85.56 81 SER A O 1
ATOM 650 N N . ARG A 1 82 ? -7.964 8.701 4.189 1.00 85.31 82 ARG A N 1
ATOM 651 C CA . ARG A 1 82 ? -7.679 8.345 2.786 1.00 85.31 82 ARG A CA 1
ATOM 652 C C . ARG A 1 82 ? -7.573 6.840 2.554 1.00 85.31 82 ARG A C 1
ATOM 654 O O . ARG A 1 82 ? -8.056 6.361 1.535 1.00 85.31 82 ARG A O 1
ATOM 661 N N . LEU A 1 83 ? -6.919 6.105 3.454 1.00 82.88 83 LEU A N 1
ATOM 662 C CA . LEU A 1 83 ? -6.793 4.648 3.337 1.00 82.88 83 LEU A CA 1
ATOM 663 C C . LEU A 1 83 ? -8.143 3.954 3.543 1.00 82.88 83 LEU A C 1
ATOM 665 O O . LEU A 1 83 ? -8.479 3.038 2.802 1.00 82.88 83 LEU A O 1
ATOM 669 N N . TRP A 1 84 ? -8.941 4.433 4.499 1.00 82.38 84 TRP A N 1
ATOM 670 C CA . TRP A 1 84 ? -10.293 3.938 4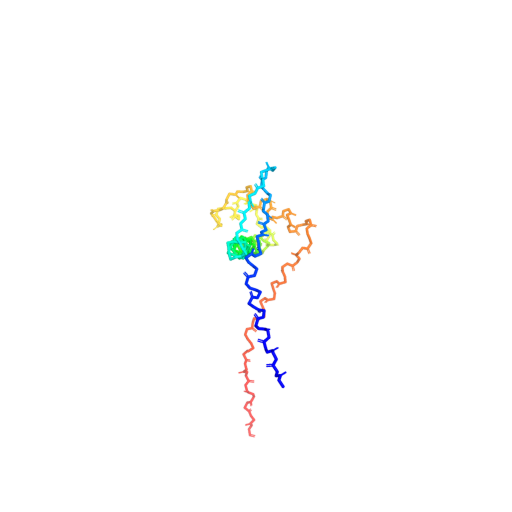.735 1.00 82.38 84 TRP A CA 1
ATOM 671 C C . TRP A 1 84 ? -11.225 4.211 3.549 1.00 82.38 84 TRP A C 1
ATOM 673 O O . TRP A 1 84 ? -11.944 3.312 3.128 1.00 82.38 84 TRP A O 1
ATOM 683 N N . GLN A 1 85 ? -11.171 5.410 2.962 1.00 83.44 85 GLN A N 1
ATOM 684 C CA . GLN A 1 85 ? -11.924 5.724 1.745 1.00 83.44 85 GLN A CA 1
ATOM 685 C C . GLN A 1 85 ? -11.502 4.842 0.572 1.00 83.44 85 GLN A C 1
ATOM 687 O O . GLN A 1 85 ? -12.362 4.248 -0.058 1.00 83.44 85 GLN A O 1
ATOM 692 N N . ARG A 1 86 ? -10.197 4.666 0.326 1.00 79.75 86 ARG A N 1
ATOM 693 C CA . ARG A 1 86 ? -9.720 3.757 -0.731 1.00 79.75 86 ARG A CA 1
ATOM 694 C C . ARG A 1 86 ? -10.208 2.328 -0.538 1.00 79.75 86 ARG A C 1
ATOM 696 O O . ARG A 1 86 ? -10.617 1.697 -1.498 1.00 79.75 86 ARG A O 1
ATOM 703 N N . PHE A 1 87 ? -10.212 1.834 0.698 1.00 73.88 87 PHE A N 1
ATOM 704 C CA . PHE A 1 87 ? -10.770 0.520 1.008 1.00 73.88 87 PHE A CA 1
ATOM 705 C C . PHE A 1 87 ? -12.263 0.419 0.646 1.00 73.88 87 PHE A C 1
ATOM 707 O O . PHE A 1 87 ? -12.701 -0.611 0.135 1.00 73.88 87 PHE A O 1
ATOM 714 N N . GLN A 1 88 ? -13.038 1.483 0.874 1.00 76.75 88 GLN A N 1
ATOM 715 C CA . GLN A 1 88 ? -14.451 1.544 0.490 1.00 76.75 88 GLN A CA 1
ATOM 716 C C . GLN A 1 88 ? -14.649 1.685 -1.029 1.00 76.75 88 GLN A C 1
ATOM 718 O O . GLN A 1 88 ? -15.532 1.030 -1.577 1.00 76.75 88 GLN A O 1
ATOM 723 N N . ASP A 1 89 ? -13.833 2.506 -1.693 1.00 80.25 89 ASP A N 1
ATOM 724 C CA . ASP A 1 89 ? -13.934 2.815 -3.124 1.00 80.25 89 ASP A CA 1
ATOM 725 C C . ASP A 1 89 ? -13.477 1.641 -4.004 1.00 80.25 89 ASP A C 1
ATOM 727 O O . ASP A 1 89 ? -14.161 1.274 -4.959 1.00 80.25 89 ASP A O 1
ATOM 731 N N . ASP A 1 90 ? -12.332 1.034 -3.677 1.00 70.62 90 ASP A N 1
ATOM 732 C CA . ASP A 1 90 ? -11.735 -0.056 -4.458 1.00 70.62 90 ASP A CA 1
ATOM 733 C C . ASP A 1 90 ? -12.392 -1.415 -4.152 1.00 70.62 90 ASP A C 1
ATOM 735 O O . ASP A 1 90 ? -12.191 -2.387 -4.883 1.00 70.62 90 ASP A O 1
ATOM 739 N N . GLY A 1 91 ? -13.169 -1.510 -3.065 1.00 62.28 91 GLY A N 1
ATOM 740 C CA . GLY A 1 91 ? -13.766 -2.765 -2.604 1.00 62.28 91 GLY A CA 1
ATOM 741 C C . GLY A 1 91 ? -12.726 -3.845 -2.298 1.00 62.28 91 GLY A C 1
ATOM 742 O O . GLY A 1 91 ? -13.060 -5.034 -2.304 1.00 62.28 91 GLY A O 1
ATOM 743 N N . ASP A 1 92 ? -11.467 -3.453 -2.069 1.00 60.38 92 ASP A N 1
ATOM 744 C CA . ASP A 1 92 ? -10.367 -4.377 -1.825 1.00 60.38 92 ASP A CA 1
ATOM 745 C C . ASP A 1 92 ? -10.543 -4.973 -0.434 1.00 60.38 92 ASP A C 1
ATOM 747 O O . ASP A 1 92 ? -10.011 -4.487 0.564 1.00 60.38 92 ASP A O 1
ATOM 751 N N . VAL A 1 93 ? -11.344 -6.037 -0.363 1.00 50.66 93 VAL A N 1
ATOM 752 C CA . VAL A 1 93 ? -11.377 -6.960 0.761 1.00 50.66 93 VAL A CA 1
ATOM 753 C C . VAL A 1 93 ? -9.965 -7.511 0.864 1.00 50.66 93 VAL A C 1
ATOM 755 O O . VAL A 1 93 ? -9.656 -8.548 0.272 1.00 50.66 93 VAL A O 1
ATOM 758 N N . ILE A 1 94 ? -9.098 -6.829 1.621 1.00 58.09 94 ILE A N 1
ATOM 759 C CA . ILE A 1 94 ? -7.857 -7.415 2.102 1.00 58.09 94 ILE A CA 1
ATOM 760 C C . ILE A 1 94 ? -8.306 -8.672 2.832 1.00 58.09 94 ILE A C 1
ATOM 762 O O . ILE A 1 94 ? -8.778 -8.633 3.971 1.00 58.09 94 ILE A O 1
ATOM 766 N N . ARG A 1 95 ? -8.213 -9.797 2.119 1.00 56.19 95 ARG A N 1
ATOM 767 C CA . ARG A 1 95 ? -8.433 -11.152 2.597 1.00 56.19 95 ARG A CA 1
ATOM 768 C C . ARG A 1 95 ? -7.348 -11.393 3.631 1.00 56.19 95 ARG A C 1
ATOM 770 O O . ARG A 1 95 ? -6.326 -12.019 3.371 1.00 56.19 95 ARG A O 1
ATOM 777 N N . CYS A 1 96 ? -7.569 -10.874 4.829 1.00 54.59 96 CYS A N 1
ATOM 778 C CA . CYS A 1 96 ? -6.870 -11.276 6.028 1.00 54.59 96 CYS A CA 1
ATOM 779 C C . CYS A 1 96 ? -7.330 -12.701 6.369 1.00 54.59 96 CYS A C 1
ATOM 781 O O . CYS A 1 96 ? -7.960 -12.940 7.394 1.00 54.59 96 CYS A O 1
ATOM 783 N N . TYR A 1 97 ? -6.988 -13.674 5.521 1.00 39.12 97 TYR A N 1
ATOM 784 C CA . TYR A 1 97 ? -6.841 -15.045 5.975 1.00 39.12 97 TYR A CA 1
ATOM 785 C C . TYR A 1 97 ? -5.583 -15.087 6.839 1.00 39.12 97 TYR A C 1
ATOM 787 O O . TYR A 1 97 ? -4.490 -15.427 6.397 1.00 39.12 97 TYR A O 1
ATOM 795 N N . SER A 1 98 ? -5.748 -14.736 8.113 1.00 54.00 98 SER A N 1
ATOM 796 C CA . SER A 1 98 ? -4.985 -15.395 9.168 1.00 54.00 98 SER A CA 1
ATOM 797 C C . SER A 1 98 ? -5.492 -16.833 9.288 1.00 54.00 98 SER A C 1
ATOM 799 O O . SER A 1 98 ? -6.200 -17.181 10.222 1.00 54.00 98 SER A O 1
ATOM 801 N N . THR A 1 99 ? -5.148 -17.676 8.322 1.00 48.19 99 THR A N 1
ATOM 802 C CA . THR A 1 99 ? -4.998 -19.118 8.531 1.00 48.19 99 THR A CA 1
ATOM 803 C C . THR A 1 99 ? -3.495 -19.311 8.686 1.00 48.19 99 THR A C 1
ATOM 805 O O . THR A 1 99 ? -2.737 -19.388 7.732 1.00 48.19 99 THR A O 1
ATOM 808 N N . GLY A 1 100 ? -2.965 -19.158 9.896 1.00 49.06 100 GLY A N 1
ATOM 809 C CA . GLY A 1 100 ? -3.030 -20.270 10.829 1.00 49.06 100 GLY A CA 1
ATOM 810 C C . GLY A 1 100 ? -2.187 -21.396 10.245 1.00 49.06 100 GLY A C 1
ATOM 811 O O . GLY A 1 100 ? -2.696 -22.220 9.494 1.00 49.06 100 GLY A O 1
ATOM 812 N N . ARG A 1 101 ? -0.881 -21.377 10.537 1.00 59.72 101 ARG A N 1
ATOM 813 C CA . ARG A 1 101 ? 0.059 -22.465 10.236 1.00 59.72 101 ARG A CA 1
ATOM 814 C C . ARG A 1 101 ? -0.649 -23.813 10.461 1.00 59.72 101 ARG A C 1
ATOM 816 O O . ARG A 1 101 ? -1.117 -24.013 11.583 1.00 59.72 101 ARG A O 1
ATOM 823 N N . PRO A 1 102 ? -0.725 -24.725 9.472 1.00 54.06 102 PRO A N 1
ATOM 824 C CA . PRO A 1 102 ? -1.282 -26.051 9.696 1.00 54.06 102 PRO A CA 1
ATOM 825 C C . PRO A 1 102 ? -0.459 -26.719 10.790 1.00 54.06 102 PRO A C 1
ATOM 827 O O . PRO A 1 102 ? 0.720 -27.034 10.608 1.00 54.06 102 PRO A O 1
ATOM 830 N N . ARG A 1 103 ? -1.046 -26.859 11.977 1.00 59.88 103 ARG A N 1
ATOM 831 C CA . ARG A 1 103 ? -0.449 -27.654 13.036 1.00 59.88 103 ARG A CA 1
ATOM 832 C C . ARG A 1 103 ? -0.751 -29.093 12.646 1.00 59.88 103 ARG A C 1
ATOM 834 O O . ARG A 1 103 ? -1.863 -29.565 12.834 1.00 59.88 103 ARG A O 1
ATOM 841 N N . VAL A 1 104 ? 0.224 -29.731 12.003 1.00 55.16 104 VAL A N 1
ATOM 842 C CA . VAL A 1 104 ? 0.221 -31.171 11.754 1.00 55.16 104 VAL A CA 1
ATOM 843 C C . VAL A 1 104 ? 0.175 -31.844 13.121 1.00 55.16 104 VAL A C 1
ATOM 845 O O . VAL A 1 104 ? 1.181 -31.919 13.820 1.00 55.16 104 VAL A O 1
ATOM 848 N N . THR A 1 105 ? -1.014 -32.255 13.543 1.00 59.03 105 THR A N 1
ATOM 849 C CA . THR A 1 105 ? -1.184 -33.261 14.584 1.00 59.03 105 THR A CA 1
ATOM 850 C C . THR A 1 105 ? -1.280 -34.593 13.864 1.00 59.03 105 THR A C 1
ATOM 852 O O . THR A 1 105 ? -2.310 -34.909 13.273 1.00 59.03 105 THR A O 1
ATOM 855 N N . THR A 1 106 ? -0.179 -35.338 13.859 1.00 70.88 106 THR A N 1
ATOM 856 C CA . THR A 1 106 ? -0.186 -36.775 13.585 1.00 70.88 106 THR A CA 1
ATOM 857 C C . THR A 1 106 ? -1.117 -37.448 14.599 1.00 70.88 106 THR A C 1
ATOM 859 O O . THR A 1 106 ? -0.880 -37.284 15.799 1.00 70.88 106 THR A O 1
ATOM 862 N N . PRO A 1 107 ? -2.180 -38.153 14.176 1.00 56.22 107 PRO A N 1
ATOM 863 C CA . PRO A 1 107 ? -2.909 -39.022 15.083 1.00 56.22 107 PRO A CA 1
ATOM 864 C C . PRO A 1 107 ? -2.000 -40.204 15.433 1.00 56.22 107 PRO A C 1
ATOM 866 O O . PRO A 1 107 ? -1.414 -40.831 14.555 1.00 56.22 107 PRO A O 1
ATOM 869 N N . ASN A 1 108 ? -1.826 -40.439 16.729 1.00 58.25 108 ASN A N 1
ATOM 870 C CA . ASN A 1 108 ? -1.167 -41.628 17.244 1.00 58.25 108 ASN A CA 1
ATOM 871 C C . ASN A 1 108 ? -2.184 -42.773 17.113 1.00 58.25 108 ASN A C 1
ATOM 873 O O . ASN A 1 108 ? -3.227 -42.714 17.765 1.00 58.25 108 ASN A O 1
ATOM 877 N N . GLU A 1 109 ? -1.930 -43.738 16.234 1.00 61.41 109 GLU A N 1
ATOM 878 C CA . GLU A 1 109 ? -2.659 -45.011 16.218 1.00 61.41 109 GLU A CA 1
ATOM 879 C C . GLU A 1 109 ? -2.034 -45.938 17.276 1.00 61.41 109 GLU A C 1
ATOM 881 O O . GLU A 1 109 ? -0.814 -45.932 17.456 1.00 61.41 109 GLU A O 1
ATOM 886 N N . ASP A 1 110 ? -2.898 -46.628 18.022 1.00 57.75 110 ASP A N 1
ATOM 887 C CA . ASP A 1 110 ? -2.584 -47.681 19.003 1.00 57.75 110 ASP A CA 1
ATOM 888 C C . ASP A 1 110 ? -2.147 -48.9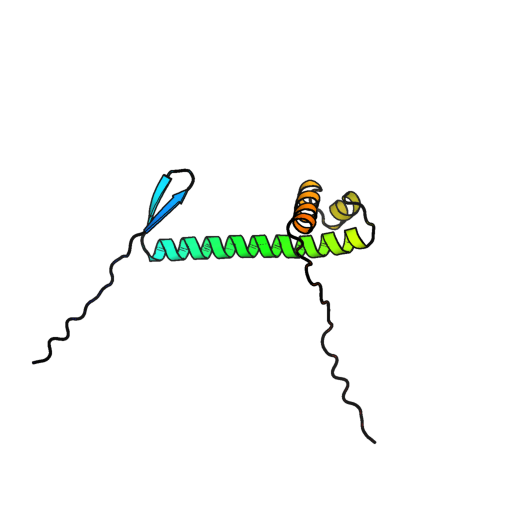77 18.300 1.00 57.75 110 ASP A C 1
ATOM 890 O O . ASP A 1 110 ? -2.762 -49.307 17.256 1.00 57.75 110 ASP A O 1
#

Radius of gyration: 25.22 Å; chains: 1; bounding box: 48×66×66 Å

Foldseek 3Di:
DDDPPPPPPPVQPWDWDDDPNDIDIDGPVVVVVVVVVVVVVVVVVVVVLLVLLVQLVVCVVVVDDLVVSCVVVVHDSVSSVVSVVCCVVVVPPPPPPPDDPPPPDDDDDD

InterPro domains:
  IPR009057 Homedomain-like superfamily [SSF46689] (43-108)

Organism: Trichonephila clavipes (NCBI:txid2585209)

pLDDT: mean 73.77, std 13.92, range [36.09, 88.69]

Secondary structure (DSSP, 8-state):
--------------EEEEETTEEEEE-HHHHHHHHHHHHHHHHHHHHHHHHHHHHHHHHHHTT--HHHHHHHHT--HHHHHHHHHHHHHH--------------------

Sequence (110 aa):
MIRIVRHNDESVSEGYIRNGGKEVKLSTSALKAFQCNNRIVMAQRKYLDDFLSGRIIRRHDSGRTQLEVSEELRTAQSVISRLWQRFQDDGDVIRCYSTGRPRVTTPNED